Protein AF-A0A352CII4-F1 (afdb_monomer_lite)

Structure (mmCIF, N/CA/C/O backbone):
data_AF-A0A352CII4-F1
#
_entry.id   AF-A0A352CII4-F1
#
loop_
_atom_site.group_PDB
_atom_site.id
_atom_site.type_symbol
_atom_site.label_atom_id
_atom_site.label_alt_id
_atom_site.label_comp_id
_atom_site.label_asym_id
_atom_site.label_entity_id
_atom_site.label_seq_id
_atom_site.pdbx_PDB_ins_code
_atom_site.Cartn_x
_atom_site.Cartn_y
_atom_site.Cartn_z
_atom_site.occupancy
_atom_site.B_iso_or_equiv
_atom_site.auth_seq_id
_atom_site.auth_comp_id
_atom_site.auth_asym_id
_atom_site.auth_atom_id
_atom_site.pdbx_PDB_model_num
ATOM 1 N N . GLY A 1 1 ? 15.105 -2.174 -15.903 1.00 84.06 1 GLY A N 1
ATOM 2 C CA . GLY A 1 1 ? 15.267 -2.702 -14.534 1.00 84.06 1 GLY A CA 1
ATOM 3 C C . GLY A 1 1 ? 14.353 -1.944 -13.598 1.00 84.06 1 GLY A C 1
ATOM 4 O O . GLY A 1 1 ? 14.105 -0.772 -13.845 1.00 84.06 1 GLY A O 1
ATOM 5 N N . GLN A 1 2 ? 13.812 -2.601 -12.575 1.00 87.75 2 GLN A N 1
ATOM 6 C CA . GLN A 1 2 ? 13.005 -1.926 -11.554 1.00 87.75 2 GLN A CA 1
ATOM 7 C C . GLN A 1 2 ? 13.905 -1.122 -10.612 1.00 87.75 2 GLN A C 1
ATOM 9 O O . GLN A 1 2 ? 15.056 -1.496 -10.380 1.00 87.75 2 GLN A O 1
ATOM 14 N N . TYR A 1 3 ? 13.387 -0.024 -10.061 1.00 89.25 3 TYR A N 1
ATOM 15 C CA . TYR A 1 3 ? 14.129 0.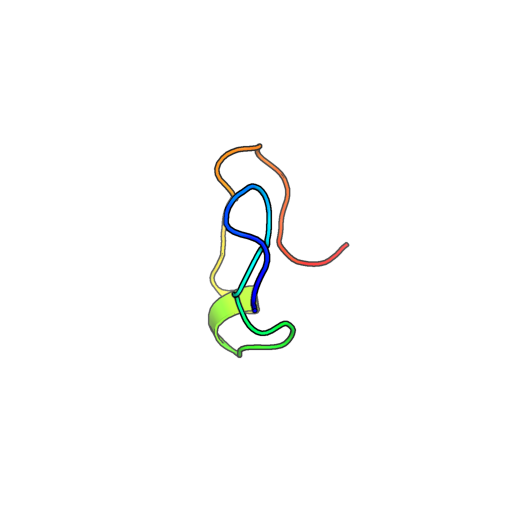746 -9.068 1.00 89.25 3 TYR A CA 1
ATOM 16 C C . TYR A 1 3 ? 14.380 -0.106 -7.821 1.00 89.25 3 TYR A C 1
ATOM 18 O O . TYR A 1 3 ? 13.451 -0.659 -7.234 1.00 89.25 3 TYR A O 1
ATOM 26 N N . SER A 1 4 ? 15.641 -0.179 -7.398 1.00 87.81 4 SER A N 1
ATOM 27 C CA . SER A 1 4 ? 16.067 -0.990 -6.252 1.00 87.81 4 SER A CA 1
ATOM 28 C C . SER A 1 4 ? 15.714 -0.369 -4.901 1.00 87.81 4 SER A C 1
ATOM 30 O O . SER A 1 4 ? 15.674 -1.067 -3.890 1.00 87.81 4 SER A O 1
ATOM 32 N N . ARG A 1 5 ? 15.451 0.942 -4.851 1.00 88.25 5 ARG A N 1
ATOM 33 C CA . ARG A 1 5 ? 15.168 1.666 -3.607 1.00 88.25 5 ARG A CA 1
ATOM 34 C C . ARG A 1 5 ? 13.927 2.533 -3.747 1.00 88.25 5 ARG A C 1
ATOM 36 O O . ARG A 1 5 ? 13.782 3.278 -4.708 1.00 88.25 5 ARG A O 1
ATOM 43 N N . GLY A 1 6 ? 13.039 2.444 -2.759 1.00 85.56 6 GLY A N 1
ATOM 44 C CA . GLY A 1 6 ? 11.878 3.330 -2.619 1.00 85.56 6 GLY A CA 1
ATOM 45 C C . GLY A 1 6 ? 10.658 2.980 -3.475 1.00 85.56 6 GLY A C 1
ATOM 46 O O . GLY A 1 6 ? 9.590 3.549 -3.244 1.00 85.56 6 GLY A O 1
ATOM 47 N N . LEU A 1 7 ? 10.764 2.021 -4.401 1.00 88.38 7 LEU A N 1
ATOM 48 C CA . LEU A 1 7 ? 9.619 1.581 -5.190 1.00 88.38 7 LEU A CA 1
ATOM 49 C C . LEU A 1 7 ? 8.636 0.792 -4.322 1.00 88.38 7 LEU A C 1
ATOM 51 O O . LEU A 1 7 ? 8.939 -0.285 -3.810 1.00 88.38 7 LEU A O 1
ATOM 55 N N . LYS A 1 8 ? 7.424 1.325 -4.173 1.00 85.75 8 LYS A N 1
ATOM 56 C CA . LYS A 1 8 ? 6.315 0.593 -3.561 1.00 85.75 8 LYS A CA 1
ATOM 57 C C . LYS A 1 8 ? 5.699 -0.314 -4.620 1.00 85.75 8 LYS A C 1
ATOM 59 O O . LYS A 1 8 ? 5.077 0.168 -5.555 1.00 85.75 8 LYS A O 1
ATOM 64 N N . THR A 1 9 ? 5.838 -1.619 -4.439 1.00 88.25 9 THR A N 1
ATOM 65 C CA . THR A 1 9 ? 5.370 -2.648 -5.387 1.00 88.25 9 THR A CA 1
ATOM 66 C C . THR A 1 9 ? 3.970 -3.177 -5.075 1.00 88.25 9 THR A C 1
ATOM 68 O O . THR A 1 9 ? 3.452 -4.050 -5.766 1.00 88.25 9 THR A O 1
ATOM 71 N N . ARG A 1 10 ? 3.331 -2.673 -4.014 1.00 84.56 10 ARG A N 1
ATOM 72 C CA . ARG A 1 10 ? 2.004 -3.133 -3.607 1.00 84.56 10 ARG A CA 1
ATOM 73 C C . ARG A 1 10 ? 0.940 -2.611 -4.574 1.00 84.56 10 ARG A C 1
ATOM 75 O O . ARG A 1 10 ? 0.820 -1.401 -4.746 1.00 84.56 10 ARG A O 1
ATOM 82 N N . THR A 1 11 ? 0.126 -3.509 -5.126 1.00 88.06 11 THR A N 1
ATOM 83 C CA . THR A 1 11 ? -1.017 -3.154 -5.981 1.00 88.06 11 THR A CA 1
ATOM 84 C C . THR A 1 11 ? -2.021 -2.287 -5.218 1.00 88.06 11 THR A C 1
ATOM 86 O O . THR A 1 11 ? -2.384 -2.605 -4.081 1.00 88.06 11 THR A O 1
ATOM 89 N N . VAL A 1 12 ? -2.453 -1.189 -5.837 1.00 84.69 12 VAL A N 1
ATOM 90 C CA . VAL A 1 12 ? -3.503 -0.299 -5.319 1.00 84.69 12 VAL A CA 1
ATOM 91 C C . VAL A 1 12 ? -4.872 -0.928 -5.596 1.00 84.69 12 VAL A C 1
ATOM 93 O O . VAL A 1 12 ? -5.069 -1.481 -6.673 1.00 84.69 12 VAL A O 1
ATOM 96 N N . GLY A 1 13 ? -5.809 -0.858 -4.642 1.00 84.00 13 GLY A N 1
ATOM 97 C CA . GLY 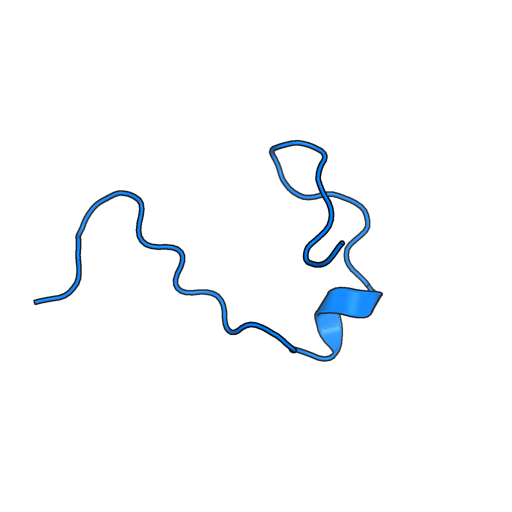A 1 13 ? -7.189 -1.320 -4.847 1.00 84.00 13 GLY A CA 1
ATOM 98 C C . GLY A 1 13 ? -7.437 -2.788 -4.490 1.00 84.00 13 GLY A C 1
ATOM 99 O O . GLY A 1 13 ? -8.457 -3.351 -4.881 1.00 84.00 13 GLY A O 1
ATOM 100 N N . LYS A 1 14 ? -6.534 -3.425 -3.733 1.00 88.19 14 LYS A N 1
ATOM 101 C CA . LYS A 1 14 ? -6.793 -4.768 -3.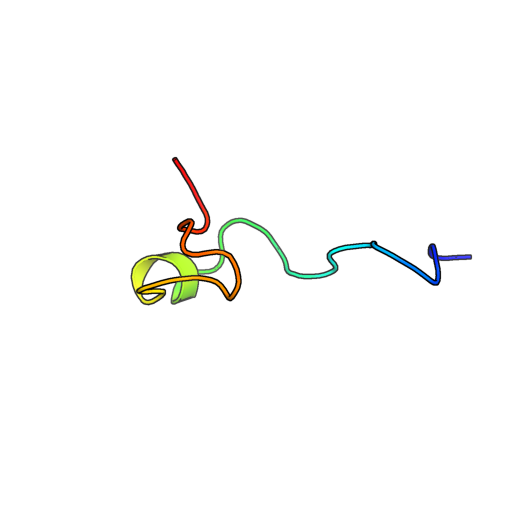193 1.00 88.19 14 LYS A CA 1
ATOM 102 C C . LYS A 1 14 ? -7.936 -4.705 -2.180 1.00 88.19 14 LYS A C 1
ATO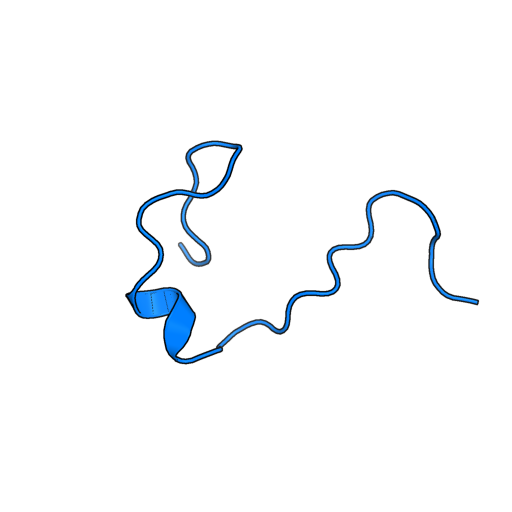M 104 O O . LYS A 1 14 ? -8.010 -3.770 -1.387 1.00 88.19 14 LYS A O 1
ATOM 109 N N . SER A 1 15 ? -8.777 -5.737 -2.129 1.00 86.12 15 SER A N 1
ATOM 110 C CA . SER A 1 15 ? -9.862 -5.845 -1.136 1.00 86.12 15 SER A CA 1
ATOM 111 C C . SER A 1 15 ? -9.355 -5.731 0.308 1.00 86.12 15 SER A C 1
ATOM 113 O O . SER A 1 15 ? -10.015 -5.127 1.152 1.00 86.12 15 SER A O 1
ATOM 115 N N . SER A 1 16 ? -8.133 -6.214 0.561 1.00 85.75 16 SER A N 1
ATOM 116 C CA . SER A 1 16 ? -7.426 -6.090 1.839 1.00 85.75 16 SER A CA 1
ATOM 117 C C . SER A 1 16 ? -7.183 -4.646 2.283 1.00 85.75 16 SER A C 1
ATOM 119 O O . SER A 1 16 ? -6.897 -4.422 3.451 1.00 85.75 16 SER A O 1
ATOM 121 N N . ASP A 1 17 ? -7.290 -3.653 1.395 1.00 85.19 17 ASP A N 1
ATOM 122 C CA . ASP A 1 17 ? -7.097 -2.239 1.74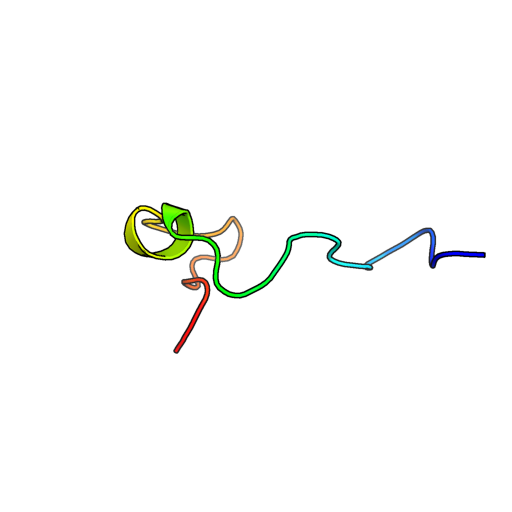2 1.00 85.19 17 ASP A CA 1
ATOM 123 C C . ASP A 1 17 ? -8.142 -1.747 2.745 1.00 85.19 17 ASP A C 1
ATOM 125 O O . ASP A 1 17 ? -7.825 -0.915 3.594 1.00 85.19 17 ASP A O 1
ATOM 129 N N . LYS A 1 18 ? -9.344 -2.337 2.717 1.00 84.00 18 LYS A N 1
ATOM 130 C CA . LYS A 1 18 ? -10.412 -2.088 3.697 1.00 84.00 18 LYS A CA 1
ATOM 131 C C . LYS A 1 18 ? -10.060 -2.593 5.098 1.00 84.00 18 LYS A C 1
ATOM 133 O O . LYS A 1 18 ? -10.570 -2.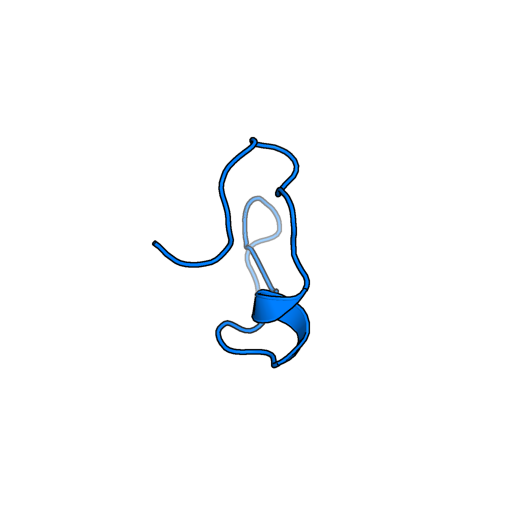067 6.079 1.00 84.00 18 LYS A O 1
ATOM 138 N N . LEU A 1 19 ? -9.182 -3.593 5.186 1.00 87.81 19 LEU A N 1
ATOM 139 C CA . LEU A 1 19 ? -8.778 -4.232 6.440 1.00 87.81 19 LEU A CA 1
ATOM 140 C C . LEU A 1 19 ? -7.534 -3.583 7.062 1.00 87.81 19 LEU A C 1
ATOM 142 O O . LEU A 1 19 ? -7.097 -3.984 8.137 1.00 87.81 19 LEU A O 1
ATOM 146 N N . ILE A 1 20 ? -6.933 -2.588 6.405 1.00 86.44 20 ILE A N 1
ATOM 147 C CA . ILE A 1 20 ? -5.685 -1.992 6.882 1.00 86.44 20 ILE A CA 1
ATOM 148 C C . ILE A 1 20 ? -5.977 -0.863 7.868 1.00 86.44 20 ILE A C 1
ATOM 150 O O . ILE A 1 20 ? -6.522 0.186 7.520 1.00 86.44 20 ILE A O 1
ATOM 154 N N . ILE A 1 21 ? -5.555 -1.085 9.113 1.00 85.81 21 ILE A N 1
ATOM 155 C CA . ILE A 1 21 ? -5.749 -0.158 10.231 1.00 85.81 21 ILE A CA 1
ATOM 156 C C . ILE A 1 21 ? -4.789 1.032 10.101 1.00 85.81 21 ILE A C 1
ATOM 158 O O . ILE A 1 21 ? -5.234 2.173 9.986 1.00 85.81 21 ILE A O 1
ATOM 162 N N . GLN A 1 22 ? -3.480 0.769 10.034 1.00 86.31 22 GLN A N 1
ATOM 163 C CA . GLN A 1 22 ? -2.430 1.773 9.840 1.00 86.31 22 GLN A CA 1
ATOM 164 C C . GLN A 1 22 ? -1.277 1.200 9.009 1.00 86.31 22 GLN A C 1
ATOM 166 O O . GLN A 1 22 ? -0.950 0.018 9.082 1.00 86.31 22 GLN A O 1
ATOM 171 N N . ARG A 1 23 ? -0.630 2.054 8.209 1.00 84.75 23 ARG A N 1
ATOM 172 C CA . ARG A 1 23 ? 0.691 1.745 7.640 1.00 84.75 23 ARG A CA 1
ATOM 173 C C . ARG A 1 23 ? 1.779 2.054 8.674 1.00 84.75 23 ARG A C 1
ATOM 175 O O . ARG A 1 23 ? 1.540 2.800 9.616 1.00 84.75 23 ARG A O 1
ATOM 182 N N . LYS A 1 24 ? 3.022 1.636 8.402 1.00 85.12 24 LYS A N 1
ATOM 183 C CA . LYS A 1 24 ? 4.210 1.989 9.211 1.00 85.12 24 LYS A CA 1
ATOM 184 C C . LYS A 1 24 ? 4.402 3.490 9.483 1.00 85.12 24 LYS A C 1
ATOM 186 O O . LYS A 1 24 ? 5.115 3.859 10.398 1.00 85.12 24 LYS A O 1
ATOM 191 N N . ASN A 1 25 ? 3.817 4.354 8.652 1.00 83.31 25 ASN A N 1
ATOM 192 C CA . ASN A 1 25 ? 3.870 5.810 8.791 1.00 83.31 25 ASN A CA 1
ATOM 193 C C . ASN A 1 25 ? 2.558 6.408 9.332 1.00 83.31 25 ASN A C 1
ATOM 195 O O . ASN A 1 25 ? 2.289 7.584 9.104 1.00 83.31 25 ASN A O 1
ATOM 199 N N . GLY A 1 26 ? 1.698 5.591 9.945 1.00 81.62 26 GLY A N 1
ATOM 200 C CA . GLY A 1 26 ? 0.419 5.999 10.528 1.00 81.62 26 GLY A CA 1
ATOM 201 C C . GLY A 1 26 ? -0.696 6.318 9.524 1.00 81.62 26 GLY A C 1
ATOM 202 O O . GLY A 1 26 ? -1.839 6.493 9.930 1.00 81.62 26 GLY A O 1
ATOM 203 N N . LYS A 1 27 ? -0.420 6.367 8.211 1.00 82.12 27 LYS A N 1
ATOM 204 C CA . LYS A 1 27 ? -1.392 6.811 7.189 1.00 82.12 27 LYS A CA 1
ATOM 205 C C . LYS A 1 27 ? -2.038 5.640 6.445 1.00 82.12 27 LYS A C 1
ATOM 207 O O . LYS A 1 27 ? -1.313 4.818 5.887 1.00 82.12 27 LYS A O 1
ATOM 212 N N . LYS A 1 28 ? -3.370 5.602 6.339 1.00 79.38 28 LYS A N 1
ATOM 213 C CA . LYS A 1 28 ? -4.131 4.587 5.574 1.00 79.38 28 LYS A CA 1
ATOM 214 C C . LYS A 1 28 ? -3.890 4.626 4.060 1.00 79.38 28 LYS A C 1
ATOM 216 O O . LYS A 1 28 ? -3.291 5.566 3.535 1.00 79.38 28 LYS A O 1
ATOM 221 N N . LEU A 1 29 ? -4.257 3.529 3.378 1.00 78.00 29 LEU A N 1
ATOM 222 C CA . LEU A 1 29 ? -3.871 3.270 1.988 1.00 78.00 29 LEU A CA 1
ATOM 223 C C . LEU A 1 29 ? -4.540 4.124 0.922 1.00 78.00 29 LEU A C 1
ATOM 225 O O . LEU A 1 29 ? -3.880 4.433 -0.070 1.00 78.00 29 LEU A O 1
ATOM 229 N N . SER A 1 30 ? -5.756 4.575 1.181 1.00 67.50 30 SER A N 1
ATOM 230 C CA . SER A 1 30 ? -6.398 5.669 0.467 1.00 67.50 30 SER A CA 1
ATOM 231 C C . SER A 1 30 ? -6.488 6.889 1.380 1.00 67.50 30 SER A C 1
ATOM 233 O O . SER A 1 30 ? -6.187 6.803 2.574 1.00 67.50 30 SER A O 1
ATOM 235 N N . LYS A 1 31 ? -6.895 8.014 0.792 1.00 56.09 31 LYS A N 1
ATOM 236 C CA . LYS A 1 31 ? -7.527 9.103 1.538 1.00 56.09 31 LYS A CA 1
ATOM 237 C C . LYS A 1 31 ? -8.651 8.548 2.418 1.00 56.09 31 LYS A C 1
ATOM 239 O O . LYS A 1 31 ? -9.278 7.553 1.973 1.00 56.09 31 LYS A O 1
#

Secondary structure (DSSP, 8-state):
---SSS---PPTT-GGGGG----TTS--S--

Sequence (31 aa):
GQYSRGLKTRTVGKSSDKLIIQRKNGKKLSK

Radius of gyration: 11.31 Å; chains: 1; bounding box: 26×15×25 Å

pLDDT: mean 83.87, std 6.5, range [56.09, 89.25]

Foldseek 3Di:
DDDPPDDDPDDQPPPCLVVDCADPVRDGRDD